Protein AF-A0A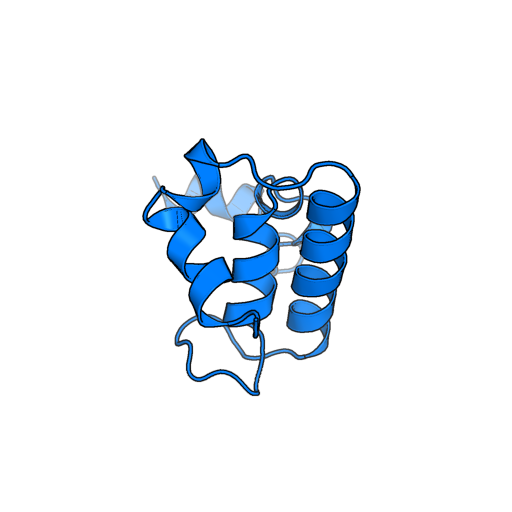2D0JLZ9-F1 (afdb_monomer_lite)

Foldseek 3Di:
DVVVVVVVQQDPNDRDLVPDPLLLPLLSLQVQLQCQDPVHPHDDDDRDNVSNVRSVVSSVVNCVVPNDDPVRCPDPSNVVVVVPDDD

Radius of gyration: 14.1 Å; chains: 1; bounding box: 31×35×32 Å

Structure (mmCIF, N/CA/C/O backbone):
data_AF-A0A2D0JLZ9-F1
#
_entry.id   AF-A0A2D0JLZ9-F1
#
loop_
_atom_site.group_PDB
_atom_site.id
_atom_site.type_symbol
_atom_site.label_atom_id
_atom_site.label_alt_id
_atom_site.label_comp_id
_atom_site.label_asym_id
_atom_site.label_entity_id
_atom_site.label_seq_id
_atom_site.pdbx_PDB_ins_code
_atom_site.Cartn_x
_atom_site.Cartn_y
_atom_site.Cartn_z
_atom_site.occupancy
_atom_site.B_iso_or_equiv
_atom_site.auth_seq_id
_atom_site.auth_comp_id
_atom_site.auth_asym_id
_atom_site.auth_atom_id
_atom_site.pdbx_PDB_model_num
ATOM 1 N N . MET A 1 1 ? -1.093 23.307 17.090 1.00 54.75 1 MET A N 1
ATOM 2 C CA . MET A 1 1 ? -1.743 23.471 15.767 1.00 54.75 1 MET A CA 1
ATOM 3 C C . MET A 1 1 ? -1.826 22.188 14.934 1.00 54.75 1 MET A C 1
ATOM 5 O O . MET A 1 1 ? -2.781 22.074 14.187 1.00 54.75 1 MET A O 1
ATOM 9 N N . VAL A 1 2 ? -0.928 21.200 15.071 1.00 57.50 2 VAL A N 1
ATOM 10 C CA . VAL A 1 2 ? -0.986 19.940 14.282 1.00 57.50 2 VAL A CA 1
ATOM 11 C C . VAL A 1 2 ? -2.229 19.079 14.585 1.00 57.50 2 VAL A C 1
ATOM 13 O O . VAL A 1 2 ? -2.799 18.470 13.686 1.00 57.50 2 VAL A O 1
ATOM 16 N N . VAL A 1 3 ? -2.708 19.092 15.834 1.00 57.47 3 VAL A N 1
ATOM 17 C CA . VAL A 1 3 ? -3.859 18.285 16.289 1.00 57.47 3 VAL A CA 1
ATOM 18 C C . VAL A 1 3 ? -5.180 18.692 15.612 1.00 57.47 3 VAL A C 1
ATOM 20 O O . VAL A 1 3 ? -5.994 17.837 15.286 1.00 57.47 3 VAL A O 1
ATOM 23 N N . LEU A 1 4 ? -5.380 19.988 15.340 1.00 61.44 4 LEU A N 1
ATOM 24 C CA . LEU A 1 4 ? -6.620 20.509 14.746 1.00 61.44 4 LEU A CA 1
ATOM 25 C C . LEU A 1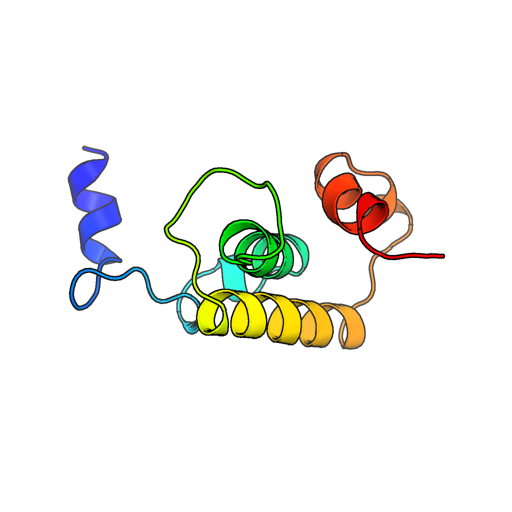 4 ? -6.818 20.064 13.290 1.00 61.44 4 LEU A C 1
ATOM 27 O O . LEU A 1 4 ? -7.950 19.838 12.879 1.00 61.44 4 LEU A O 1
ATOM 31 N N . HIS A 1 5 ? -5.734 19.914 12.525 1.00 61.31 5 HIS A N 1
ATOM 32 C CA . HIS A 1 5 ? -5.810 19.529 11.116 1.00 61.31 5 HIS A CA 1
ATOM 33 C C . HIS A 1 5 ? -6.081 18.028 10.934 1.00 61.31 5 HIS A C 1
ATOM 35 O O . HIS A 1 5 ? -6.925 17.650 10.129 1.00 61.31 5 HIS A O 1
ATOM 41 N N . LEU A 1 6 ? -5.421 17.167 11.719 1.00 61.66 6 LEU A N 1
ATOM 42 C CA . LEU A 1 6 ? -5.612 15.714 11.625 1.00 61.66 6 LEU A CA 1
ATOM 43 C C . LEU A 1 6 ? -7.009 15.279 12.091 1.00 61.66 6 LEU A C 1
ATOM 45 O O . LEU A 1 6 ? -7.592 14.376 11.499 1.00 61.66 6 LEU A O 1
ATOM 49 N N . ASN A 1 7 ? -7.593 15.965 13.077 1.00 65.12 7 ASN A N 1
ATOM 50 C CA . ASN A 1 7 ? -8.946 15.665 13.555 1.00 65.12 7 ASN A CA 1
ATOM 51 C C . ASN A 1 7 ? -10.034 15.875 12.488 1.00 65.12 7 ASN A C 1
ATOM 53 O O . ASN A 1 7 ? -11.076 15.239 12.566 1.00 65.12 7 ASN A O 1
ATOM 57 N N . GLN A 1 8 ? -9.803 16.725 11.480 1.00 65.94 8 GLN A N 1
ATOM 58 C CA . GLN A 1 8 ? -10.754 16.921 10.374 1.00 65.94 8 GLN A CA 1
ATOM 59 C C . GLN A 1 8 ? -10.823 15.712 9.429 1.00 65.94 8 GLN A C 1
ATOM 61 O O . GLN A 1 8 ? -11.802 15.551 8.706 1.00 65.94 8 GLN A O 1
ATOM 66 N N . LEU A 1 9 ? -9.779 14.879 9.421 1.00 68.88 9 LEU A N 1
ATOM 67 C CA . LEU A 1 9 ? -9.667 13.683 8.583 1.00 68.88 9 LEU A CA 1
ATOM 68 C C . LEU A 1 9 ? -10.008 12.396 9.346 1.00 68.88 9 LEU A C 1
ATOM 70 O O . LEU A 1 9 ? -10.090 11.329 8.739 1.00 68.88 9 LEU A O 1
ATOM 74 N N . LEU A 1 10 ? -10.192 12.498 10.663 1.00 75.00 10 LEU A N 1
ATOM 75 C CA . LEU A 1 10 ? -10.556 11.395 11.535 1.00 75.00 10 LEU A CA 1
ATOM 76 C C . LEU A 1 10 ? -12.078 11.213 11.496 1.00 75.00 10 LEU A C 1
ATOM 78 O O . LEU A 1 10 ? -12.824 12.054 11.994 1.00 75.00 10 LEU A O 1
ATOM 82 N N . ASN A 1 11 ? -12.543 10.113 10.912 1.00 72.81 11 ASN A N 1
ATOM 83 C CA . ASN A 1 11 ? -13.960 9.769 10.841 1.00 72.81 11 ASN A CA 1
ATOM 84 C C . ASN A 1 11 ? -14.212 8.518 11.685 1.00 72.81 11 ASN A C 1
ATOM 86 O O . ASN A 1 11 ? -13.526 7.519 11.505 1.00 72.81 11 ASN A O 1
ATOM 90 N N . ASN A 1 12 ? -15.162 8.560 12.623 1.00 75.88 12 ASN A N 1
ATOM 91 C CA . ASN A 1 12 ? -15.430 7.449 13.552 1.00 75.88 12 ASN A CA 1
ATOM 92 C C . ASN A 1 12 ? -14.170 6.906 14.261 1.00 75.88 12 ASN A C 1
ATOM 94 O O . ASN A 1 12 ? -14.040 5.707 14.484 1.00 75.88 12 ASN A O 1
ATOM 98 N N . ASN A 1 13 ? -13.245 7.800 14.626 1.00 77.25 13 ASN A N 1
ATOM 99 C CA . ASN A 1 13 ? -11.962 7.458 15.251 1.00 77.25 13 ASN A CA 1
ATOM 100 C C . ASN A 1 13 ? -11.000 6.646 14.355 1.00 77.25 13 ASN A C 1
ATOM 102 O O . ASN A 1 13 ? -10.028 6.080 14.853 1.00 77.25 13 ASN A O 1
ATOM 106 N N . GLU A 1 14 ? -11.227 6.633 13.040 1.00 77.94 14 GLU A N 1
ATOM 107 C CA . GLU A 1 14 ? -10.347 6.014 12.053 1.00 77.94 14 GLU A CA 1
ATOM 108 C C . GLU A 1 14 ? -9.967 6.980 10.922 1.00 77.94 14 GLU A C 1
ATOM 110 O O . GLU A 1 14 ? -10.712 7.888 10.546 1.00 77.94 14 GLU A O 1
ATOM 115 N N . PHE A 1 15 ? -8.777 6.768 10.358 1.00 81.00 15 PHE A N 1
ATOM 116 C CA . PHE A 1 15 ? -8.358 7.410 9.116 1.00 81.00 15 PHE A CA 1
ATOM 117 C C . PHE A 1 15 ? -8.691 6.483 7.950 1.00 81.00 15 PHE A C 1
ATOM 119 O O . PHE A 1 15 ? -8.073 5.432 7.780 1.00 81.00 15 PHE A O 1
ATOM 126 N N . GLU A 1 16 ? -9.685 6.869 7.156 1.00 86.81 16 GLU A N 1
ATOM 127 C CA . GLU A 1 16 ? -10.190 6.044 6.064 1.00 86.81 16 GLU A CA 1
ATOM 128 C C . GLU A 1 16 ? -9.222 6.047 4.871 1.00 86.81 16 GLU A C 1
ATOM 130 O O . GLU A 1 16 ? -8.975 7.082 4.244 1.00 86.81 16 GLU A O 1
ATOM 135 N N . PHE A 1 17 ? -8.684 4.872 4.535 1.00 89.94 17 PHE A N 1
ATOM 136 C CA . PHE A 1 17 ? -7.708 4.716 3.455 1.00 89.94 17 PHE A CA 1
ATOM 137 C C . PHE A 1 17 ? -8.247 5.193 2.105 1.00 89.94 17 PHE A C 1
ATOM 139 O O . PHE A 1 17 ? -7.607 6.001 1.436 1.00 89.94 17 PHE A O 1
ATOM 146 N N . THR A 1 18 ? -9.439 4.749 1.718 1.00 89.25 18 THR A N 1
ATOM 147 C CA . THR A 1 18 ? -10.046 4.995 0.397 1.00 89.25 18 THR A CA 1
ATOM 148 C C . THR A 1 18 ? -10.243 6.477 0.085 1.00 89.25 18 THR A C 1
ATOM 150 O O . THR A 1 18 ? -10.147 6.880 -1.073 1.00 89.25 18 THR A O 1
ATOM 153 N N . ARG A 1 19 ? -10.472 7.305 1.108 1.00 86.12 19 ARG A N 1
ATOM 154 C CA . ARG A 1 19 ? -10.668 8.758 0.971 1.00 86.12 19 ARG A CA 1
ATOM 155 C C . ARG A 1 19 ? -9.370 9.557 1.045 1.00 86.12 19 ARG A C 1
ATOM 157 O O . ARG A 1 19 ? -9.380 10.768 0.829 1.00 86.12 19 ARG A O 1
ATOM 164 N N . SER A 1 20 ? -8.259 8.903 1.363 1.00 86.81 20 SER A N 1
ATOM 165 C CA . SER A 1 20 ? -6.961 9.552 1.504 1.00 86.81 20 SER A CA 1
ATOM 166 C C . SER A 1 20 ? -6.273 9.767 0.152 1.00 86.81 20 SER A C 1
ATOM 168 O O . SER A 1 20 ? -6.448 9.011 -0.805 1.00 86.81 20 SER A O 1
ATOM 170 N N . SER A 1 21 ? -5.400 10.772 0.077 1.00 88.69 21 SER A N 1
ATOM 171 C CA . SER A 1 21 ? -4.568 11.010 -1.109 1.00 88.69 21 SER A CA 1
ATOM 172 C C . SER A 1 21 ? -3.499 9.932 -1.329 1.00 88.69 21 SER A C 1
ATOM 174 O O . SER A 1 21 ? -2.980 9.804 -2.440 1.00 88.69 21 SER A O 1
ATOM 176 N N . ILE A 1 22 ? -3.169 9.139 -0.303 1.00 89.50 22 ILE A N 1
ATOM 177 C CA . ILE A 1 22 ? -2.190 8.049 -0.408 1.00 89.50 22 ILE A CA 1
ATOM 178 C C . ILE A 1 22 ? -2.749 6.828 -1.153 1.00 89.50 22 ILE A C 1
ATOM 180 O O . ILE A 1 22 ? -1.993 6.150 -1.846 1.00 89.50 22 ILE A O 1
ATOM 184 N N . CYS A 1 23 ? -4.070 6.613 -1.110 1.00 92.88 23 CYS A N 1
ATOM 185 C CA . CYS A 1 23 ? -4.778 5.585 -1.889 1.00 92.88 23 CYS A CA 1
ATOM 186 C C . CYS A 1 23 ? -4.682 5.812 -3.411 1.00 92.88 23 CYS A C 1
ATOM 188 O O . CYS A 1 23 ? -4.878 4.900 -4.210 1.00 92.88 23 CYS A O 1
ATOM 190 N N . ASN A 1 24 ? -4.337 7.028 -3.841 1.00 93.75 24 ASN A N 1
ATOM 191 C CA . ASN A 1 24 ? -4.158 7.365 -5.256 1.00 93.75 24 ASN A CA 1
ATOM 192 C C . ASN A 1 24 ? -2.696 7.286 -5.720 1.00 93.75 24 ASN A C 1
ATOM 194 O O . ASN A 1 24 ? -2.391 7.624 -6.862 1.00 93.75 24 ASN A O 1
ATOM 198 N N . GLN A 1 25 ? -1.778 6.854 -4.852 1.00 91.88 25 GLN A N 1
ATOM 199 C CA . GLN A 1 25 ? -0.346 6.800 -5.138 1.00 91.88 25 GLN A CA 1
ATOM 200 C C . GLN A 1 25 ? 0.185 5.379 -4.947 1.00 91.88 25 GLN A C 1
ATOM 202 O O . GLN A 1 25 ? 0.087 4.818 -3.858 1.00 91.88 25 GLN A O 1
ATOM 207 N N . LYS A 1 26 ? 0.797 4.815 -6.000 1.00 92.62 26 LYS A N 1
ATOM 208 C CA . LYS A 1 26 ? 1.259 3.412 -6.073 1.00 92.62 26 LYS A CA 1
ATOM 209 C C . LYS A 1 26 ? 2.080 2.997 -4.849 1.00 92.62 26 LYS A C 1
ATOM 211 O O . LYS A 1 26 ? 1.735 2.036 -4.170 1.00 92.62 26 LYS A O 1
ATOM 216 N N . ILE A 1 27 ? 3.141 3.752 -4.537 1.00 91.19 27 ILE A N 1
ATOM 217 C CA . ILE A 1 27 ? 4.022 3.426 -3.405 1.00 91.19 27 ILE A CA 1
ATOM 218 C C . ILE A 1 27 ? 3.290 3.563 -2.081 1.00 91.19 27 ILE A C 1
ATOM 220 O O . ILE A 1 27 ? 3.483 2.735 -1.204 1.00 91.19 27 ILE A O 1
ATOM 224 N N . TYR A 1 28 ? 2.481 4.604 -1.898 1.00 92.00 28 TYR A N 1
ATOM 225 C CA . TYR A 1 28 ? 1.860 4.827 -0.597 1.00 92.00 28 TYR A CA 1
ATOM 226 C C . TYR A 1 28 ? 0.697 3.874 -0.338 1.00 92.00 28 TYR A C 1
ATOM 228 O O . TYR A 1 28 ? 0.478 3.498 0.808 1.00 92.00 28 TYR A O 1
ATOM 236 N N . SER A 1 29 ? 0.032 3.396 -1.389 1.00 94.50 29 SER A N 1
ATOM 237 C CA . SER A 1 29 ? -0.896 2.265 -1.299 1.00 94.50 29 SER A CA 1
ATOM 238 C C . SER A 1 29 ? -0.155 0.976 -0.932 1.00 94.50 29 SER A C 1
ATOM 240 O O . SER A 1 29 ? -0.571 0.263 -0.023 1.00 94.50 29 SER A O 1
ATOM 242 N N . PHE A 1 30 ? 1.008 0.723 -1.546 1.00 93.12 30 PHE A N 1
ATOM 243 C CA . PHE A 1 30 ? 1.852 -0.419 -1.181 1.00 93.12 30 PHE A CA 1
ATOM 244 C C . PHE A 1 30 ? 2.348 -0.327 0.269 1.00 93.12 30 PHE A C 1
ATOM 246 O O . PHE A 1 30 ? 2.274 -1.298 1.013 1.00 93.12 30 PHE A O 1
ATOM 253 N N . ALA A 1 31 ? 2.810 0.850 0.693 1.00 92.06 31 ALA A N 1
ATOM 254 C CA . ALA A 1 31 ? 3.252 1.107 2.056 1.00 92.06 31 ALA A CA 1
ATOM 255 C C . ALA A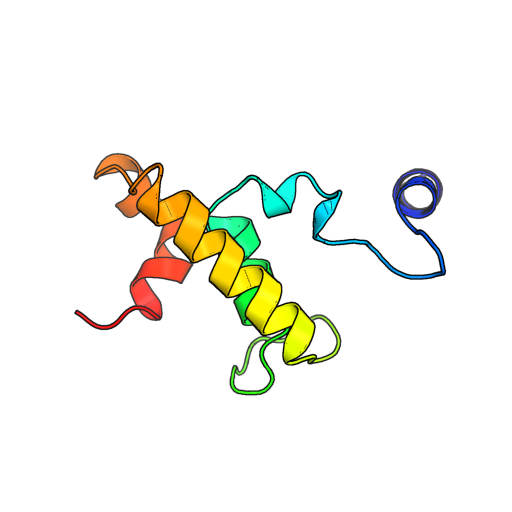 1 31 ? 2.100 0.947 3.058 1.00 92.06 31 ALA A C 1
ATOM 257 O O . ALA A 1 31 ? 2.296 0.360 4.116 1.00 92.06 31 ALA A O 1
ATOM 258 N N . TRP A 1 32 ? 0.887 1.397 2.726 1.00 93.94 32 TRP A N 1
ATOM 259 C CA . TRP A 1 32 ? -0.289 1.114 3.546 1.00 93.94 32 TRP A CA 1
ATOM 260 C C . TRP A 1 32 ? -0.450 -0.393 3.771 1.00 93.94 32 TRP A C 1
ATOM 262 O O . TRP A 1 32 ? -0.526 -0.834 4.918 1.00 93.94 32 TRP A O 1
ATOM 272 N N . GLY A 1 33 ? -0.400 -1.171 2.684 1.00 94.38 33 GLY A N 1
ATOM 273 C CA . GLY A 1 33 ? -0.432 -2.630 2.736 1.00 94.38 33 GLY A CA 1
ATOM 274 C C . GLY A 1 33 ? 0.641 -3.195 3.669 1.00 94.38 33 GLY A C 1
ATOM 275 O O . GLY A 1 33 ? 0.338 -3.825 4.680 1.00 94.38 33 GLY A O 1
ATOM 276 N N . LEU A 1 34 ? 1.898 -2.850 3.388 1.00 93.75 34 LEU A N 1
ATOM 277 C CA . LEU A 1 34 ? 3.086 -3.347 4.078 1.00 93.75 34 LEU A CA 1
ATOM 278 C C . LEU A 1 34 ? 3.082 -3.064 5.585 1.00 93.75 34 LEU A C 1
ATOM 280 O O . LEU A 1 34 ? 3.479 -3.915 6.381 1.00 93.75 34 LEU A O 1
ATOM 284 N N . TRP A 1 35 ? 2.658 -1.871 6.003 1.00 93.19 35 TRP A N 1
ATOM 285 C CA . TRP A 1 35 ? 2.659 -1.498 7.418 1.00 93.19 35 TRP A CA 1
ATOM 286 C C . TRP A 1 35 ? 1.515 -2.138 8.208 1.00 93.19 35 TRP A C 1
ATOM 288 O O . TRP A 1 35 ? 1.709 -2.415 9.395 1.00 93.19 35 TRP A O 1
ATOM 298 N N . HIS A 1 36 ? 0.377 -2.420 7.573 1.00 94.56 36 HIS A N 1
ATOM 299 C CA . HIS A 1 36 ? -0.741 -3.131 8.198 1.00 94.56 36 HIS A CA 1
ATOM 300 C C . HIS A 1 36 ? -0.602 -4.656 8.146 1.00 94.56 36 HIS A C 1
ATOM 302 O O . HIS A 1 36 ? -1.198 -5.339 8.975 1.00 94.56 36 HIS A O 1
ATOM 308 N N . ASP A 1 37 ? 0.219 -5.187 7.243 1.00 95.06 37 ASP A N 1
ATOM 309 C CA . ASP A 1 37 ? 0.414 -6.623 7.067 1.00 95.06 37 ASP A CA 1
ATOM 310 C C . ASP A 1 37 ? 0.975 -7.296 8.342 1.00 95.06 37 ASP A C 1
ATOM 312 O O . ASP A 1 37 ? 2.067 -6.920 8.800 1.00 95.06 37 ASP A O 1
ATOM 316 N N . PRO A 1 38 ? 0.243 -8.259 8.948 1.00 94.81 38 PRO A N 1
ATOM 317 C CA . PRO A 1 38 ? 0.707 -9.020 10.109 1.00 94.81 38 PRO A CA 1
ATOM 318 C C . PRO A 1 38 ? 1.933 -9.892 9.827 1.00 94.81 38 PRO A C 1
ATOM 320 O O . PRO A 1 38 ? 2.690 -10.187 10.752 1.00 94.81 38 PRO A O 1
ATOM 323 N N . ASP A 1 39 ? 2.132 -10.284 8.569 1.00 93.44 39 ASP A N 1
ATOM 324 C CA . ASP A 1 39 ? 3.214 -11.170 8.147 1.00 93.44 39 ASP A CA 1
ATOM 325 C C . ASP A 1 39 ? 4.528 -10.389 7.917 1.00 93.44 39 ASP A C 1
ATOM 327 O O . ASP A 1 39 ? 5.600 -10.977 7.753 1.00 93.44 39 ASP A O 1
ATOM 331 N N . THR A 1 40 ? 4.493 -9.049 7.989 1.00 89.12 40 THR A N 1
ATOM 332 C CA . THR A 1 40 ? 5.684 -8.197 7.872 1.00 89.12 40 THR A CA 1
ATOM 333 C C . THR A 1 40 ? 6.217 -7.743 9.227 1.00 89.12 40 THR A C 1
ATOM 335 O O . THR A 1 40 ? 5.500 -7.512 10.203 1.00 89.12 40 THR A O 1
ATOM 338 N N . ARG A 1 41 ? 7.529 -7.492 9.272 1.00 87.94 41 ARG A N 1
ATOM 339 C CA . ARG A 1 41 ? 8.211 -6.965 10.468 1.00 87.94 41 ARG A CA 1
ATOM 340 C C . ARG A 1 41 ? 8.098 -5.447 10.624 1.00 87.94 41 ARG A C 1
ATOM 342 O O . ARG A 1 41 ? 8.718 -4.890 11.534 1.00 87.94 41 ARG A O 1
ATOM 349 N N . GLN A 1 42 ? 7.352 -4.766 9.750 1.00 86.94 42 GLN A N 1
ATOM 350 C CA . GLN A 1 42 ? 7.279 -3.311 9.798 1.00 86.94 42 GLN A CA 1
ATOM 351 C C . GLN A 1 42 ? 6.568 -2.832 11.056 1.00 86.94 42 GLN A C 1
ATOM 353 O O . GLN A 1 42 ? 5.475 -3.292 11.386 1.00 86.94 42 GLN A O 1
ATOM 358 N N . ARG A 1 43 ? 7.211 -1.895 11.758 1.00 86.00 43 ARG A N 1
ATOM 359 C CA . ARG A 1 43 ? 6.665 -1.250 12.954 1.00 86.00 43 ARG A CA 1
ATOM 360 C C . ARG A 1 43 ? 5.834 -0.039 12.550 1.00 86.00 43 ARG A C 1
ATOM 362 O O . ARG A 1 43 ? 6.266 0.754 11.715 1.00 86.00 43 ARG A O 1
ATOM 369 N N . GLY A 1 44 ? 4.679 0.129 13.180 1.00 84.06 44 GLY A N 1
ATOM 370 C CA . GLY A 1 44 ? 3.808 1.274 12.953 1.00 84.06 44 GLY A CA 1
ATOM 371 C C . GLY A 1 44 ? 2.393 0.999 13.457 1.00 84.06 44 GLY A C 1
ATOM 372 O O . GLY A 1 44 ? 2.249 0.720 14.648 1.00 84.06 44 GLY A O 1
ATOM 373 N N . PRO A 1 45 ? 1.366 1.106 12.598 1.00 85.88 45 PRO A N 1
ATOM 374 C CA . PRO A 1 45 ? -0.021 0.954 13.011 1.00 85.88 45 PRO A CA 1
ATOM 375 C C . PRO A 1 45 ? -0.322 -0.469 13.496 1.00 85.88 45 PRO A C 1
ATOM 377 O O . PRO A 1 45 ? 0.458 -1.403 13.293 1.00 85.88 45 PRO A O 1
ATOM 380 N N . ALA A 1 46 ? -1.489 -0.626 14.126 1.00 89.62 46 ALA A N 1
ATOM 381 C CA . ALA A 1 46 ? -2.024 -1.943 14.433 1.00 89.62 46 ALA A CA 1
ATOM 382 C C . ALA A 1 46 ? -2.089 -2.797 13.158 1.00 89.62 46 ALA A C 1
ATOM 384 O O . ALA A 1 46 ? -2.504 -2.326 12.091 1.00 89.62 46 ALA A O 1
ATOM 385 N N . LYS A 1 47 ? -1.651 -4.050 13.291 1.00 93.06 47 LYS A N 1
ATOM 386 C CA . LYS A 1 47 ? -1.678 -5.022 12.205 1.00 93.06 47 LYS A CA 1
ATOM 387 C C . LYS A 1 47 ? -3.112 -5.448 11.937 1.00 93.06 47 LYS A C 1
ATOM 389 O O . LYS A 1 47 ? -3.852 -5.750 12.868 1.00 93.06 47 LYS A O 1
ATOM 394 N N . ASP A 1 48 ? -3.481 -5.442 10.667 1.00 95.25 48 ASP A N 1
ATOM 395 C CA . ASP A 1 48 ? -4.836 -5.671 10.193 1.00 95.25 48 ASP A CA 1
ATOM 396 C C . ASP A 1 48 ? -4.747 -6.213 8.762 1.00 95.25 48 ASP A C 1
ATOM 398 O O . ASP A 1 48 ? -4.297 -5.521 7.844 1.00 95.25 48 ASP A O 1
ATOM 402 N N . ARG A 1 49 ? -5.132 -7.481 8.588 1.00 95.50 49 ARG A N 1
ATOM 403 C CA . ARG A 1 49 ? -5.009 -8.186 7.308 1.00 95.50 49 ARG A CA 1
ATOM 404 C C . ARG A 1 49 ? -5.909 -7.579 6.228 1.00 95.50 49 ARG A C 1
ATOM 406 O O . ARG A 1 49 ? -5.492 -7.537 5.074 1.00 95.50 49 ARG A O 1
ATOM 413 N N . ASP A 1 50 ? -7.081 -7.068 6.587 1.00 95.62 50 ASP A N 1
ATOM 414 C CA . ASP A 1 50 ? -8.014 -6.484 5.620 1.00 95.62 50 ASP A CA 1
ATOM 415 C C . ASP A 1 50 ? -7.497 -5.122 5.145 1.00 95.62 50 ASP A C 1
ATOM 417 O O . ASP A 1 50 ? -7.480 -4.828 3.947 1.00 95.62 50 ASP A O 1
ATOM 421 N N . LYS A 1 51 ? -6.959 -4.307 6.065 1.00 94.25 51 LYS A N 1
ATOM 422 C CA . LYS A 1 51 ? -6.272 -3.053 5.703 1.00 94.25 51 LYS A CA 1
ATOM 423 C C . LYS A 1 51 ? -5.030 -3.321 4.857 1.00 94.25 51 LYS A C 1
ATOM 425 O O . LYS A 1 51 ? -4.775 -2.554 3.925 1.00 94.25 51 LYS A O 1
ATOM 430 N N . ALA A 1 52 ? -4.292 -4.393 5.145 1.00 95.50 52 ALA A N 1
ATOM 431 C CA . ALA A 1 52 ? -3.146 -4.802 4.343 1.00 95.50 52 ALA A CA 1
ATOM 432 C C . ALA A 1 52 ? -3.563 -5.133 2.899 1.00 95.50 52 ALA A C 1
ATOM 434 O O . ALA A 1 52 ? -3.013 -4.575 1.946 1.00 95.50 52 ALA A O 1
ATOM 435 N N . LEU A 1 53 ? -4.592 -5.975 2.749 1.00 96.19 53 LEU A N 1
ATOM 436 C CA . LEU A 1 53 ? -5.120 -6.394 1.453 1.00 96.19 53 LEU A CA 1
ATOM 437 C C . LEU A 1 53 ? -5.610 -5.200 0.627 1.00 96.19 53 LEU A C 1
ATOM 439 O O . LEU A 1 53 ? -5.190 -5.054 -0.518 1.00 96.19 53 LEU A O 1
ATOM 443 N N . ASN A 1 54 ? -6.379 -4.288 1.230 1.00 95.31 54 ASN A N 1
ATOM 444 C CA . ASN A 1 54 ? -6.850 -3.069 0.562 1.00 95.31 54 ASN A CA 1
ATOM 445 C C . ASN A 1 54 ? -5.693 -2.233 -0.014 1.00 95.31 54 ASN A C 1
ATOM 447 O O . ASN A 1 54 ? -5.783 -1.708 -1.126 1.00 95.31 54 ASN A O 1
ATOM 451 N N . GLY A 1 55 ? -4.589 -2.108 0.731 1.00 95.50 55 GLY A N 1
ATOM 452 C CA . GLY A 1 55 ? -3.398 -1.394 0.269 1.00 95.50 55 GLY A CA 1
ATOM 453 C C . GLY A 1 55 ? -2.718 -2.084 -0.914 1.00 95.50 55 GLY A C 1
ATOM 454 O O . GLY A 1 55 ? -2.404 -1.436 -1.917 1.00 95.50 55 GLY A O 1
ATOM 455 N N . TYR A 1 56 ? -2.520 -3.401 -0.823 1.00 95.69 56 TYR A N 1
ATOM 456 C CA . TYR A 1 56 ? -1.875 -4.186 -1.875 1.00 95.69 56 TYR A CA 1
ATOM 457 C C . TYR A 1 56 ? -2.707 -4.278 -3.155 1.00 95.69 56 TYR A C 1
ATOM 459 O O . TYR A 1 56 ? -2.162 -4.091 -4.244 1.00 95.69 56 TYR A O 1
ATOM 467 N N . GLU A 1 57 ? -4.015 -4.515 -3.049 1.00 96.12 57 GLU A N 1
ATOM 468 C CA . GLU A 1 57 ? -4.920 -4.543 -4.201 1.00 96.12 57 GLU A CA 1
ATOM 469 C C . GLU A 1 57 ? -4.904 -3.204 -4.931 1.00 96.12 57 GLU A C 1
ATOM 471 O O . GLU A 1 57 ? -4.704 -3.163 -6.148 1.00 96.12 57 GLU A O 1
ATOM 476 N N . ARG A 1 58 ? -4.987 -2.099 -4.183 1.00 96.81 58 ARG A N 1
ATOM 477 C CA . ARG A 1 58 ? -4.925 -0.763 -4.769 1.00 96.81 58 ARG A CA 1
ATOM 478 C C . ARG A 1 58 ? -3.576 -0.470 -5.418 1.00 96.81 58 ARG A C 1
ATOM 480 O O . ARG A 1 58 ? -3.521 0.095 -6.511 1.00 96.81 58 ARG A O 1
ATOM 487 N N . ALA A 1 59 ? -2.478 -0.865 -4.776 1.00 95.38 59 ALA A N 1
ATOM 488 C CA . ALA A 1 59 ? -1.148 -0.730 -5.358 1.00 95.38 59 ALA A CA 1
ATOM 489 C C . ALA A 1 59 ? -1.043 -1.497 -6.683 1.00 95.38 59 ALA A C 1
ATOM 491 O O . ALA A 1 59 ? -0.537 -0.948 -7.663 1.00 95.38 59 ALA A O 1
ATOM 492 N N . ARG A 1 60 ? -1.575 -2.727 -6.732 1.00 94.88 60 ARG A N 1
ATOM 493 C CA . ARG A 1 60 ? -1.628 -3.551 -7.944 1.00 94.88 60 ARG A CA 1
ATOM 494 C C . ARG A 1 60 ? -2.415 -2.857 -9.051 1.00 94.88 60 ARG A C 1
ATOM 496 O O . ARG A 1 60 ? -1.887 -2.723 -10.147 1.00 94.88 60 ARG A O 1
ATOM 503 N N . GLU A 1 61 ? -3.621 -2.364 -8.771 1.00 96.62 61 GLU A N 1
ATOM 504 C CA . GLU A 1 61 ? -4.436 -1.625 -9.749 1.00 96.62 61 GLU A CA 1
ATOM 505 C C . GLU A 1 61 ? -3.685 -0.431 -10.348 1.00 96.62 61 GLU A C 1
ATOM 507 O O . GLU A 1 61 ? -3.630 -0.267 -11.568 1.00 96.62 61 GLU A O 1
ATOM 512 N N . LEU A 1 62 ? -3.074 0.393 -9.492 1.00 94.75 62 LEU A N 1
ATOM 513 C CA . LEU A 1 62 ? -2.358 1.590 -9.925 1.00 94.75 62 LEU A CA 1
ATOM 514 C C . LEU A 1 62 ? -1.093 1.252 -10.726 1.00 94.75 62 LEU A C 1
ATOM 516 O O . LEU A 1 62 ? -0.744 1.994 -11.644 1.00 94.75 62 LEU A O 1
ATOM 520 N N . LEU A 1 63 ? -0.410 0.155 -10.386 1.00 92.19 63 LEU A N 1
ATOM 521 C CA . LEU A 1 63 ? 0.760 -0.337 -11.114 1.00 92.19 63 LEU A CA 1
ATOM 522 C C . LEU A 1 63 ? 0.388 -0.950 -12.462 1.00 92.19 63 LEU A C 1
ATOM 524 O O . LEU A 1 63 ? 1.101 -0.735 -13.437 1.00 92.19 63 LEU A O 1
ATOM 528 N N . THR A 1 64 ? -0.729 -1.673 -12.539 1.00 93.50 64 THR A N 1
ATOM 529 C CA . THR A 1 64 ? -1.246 -2.202 -13.805 1.00 93.50 64 THR A CA 1
ATOM 530 C C . THR A 1 64 ? -1.676 -1.070 -14.736 1.00 93.50 64 THR A C 1
ATOM 532 O O . THR A 1 64 ? -1.336 -1.092 -15.915 1.00 93.50 64 THR A O 1
ATOM 535 N N . ALA A 1 65 ? -2.387 -0.064 -14.218 1.00 95.50 65 ALA A N 1
ATOM 536 C CA . ALA A 1 65 ? -2.839 1.078 -15.013 1.00 95.50 65 ALA A CA 1
ATOM 537 C C . ALA A 1 65 ? -1.683 1.993 -15.446 1.00 95.50 65 ALA A C 1
ATOM 539 O O . ALA A 1 65 ? -1.711 2.577 -16.527 1.00 95.50 65 ALA A O 1
ATOM 540 N N . ASN A 1 66 ? -0.673 2.141 -14.592 1.00 92.69 66 ASN A N 1
ATOM 541 C CA . ASN A 1 66 ? 0.494 2.962 -14.856 1.00 92.69 66 ASN A CA 1
ATOM 542 C C . ASN A 1 66 ? 1.723 2.283 -14.226 1.00 92.69 66 ASN A C 1
ATOM 544 O O . ASN A 1 66 ? 1.962 2.439 -13.029 1.00 92.69 66 ASN A O 1
ATOM 548 N N . PRO A 1 67 ? 2.521 1.526 -14.988 1.00 90.06 67 PRO A N 1
ATO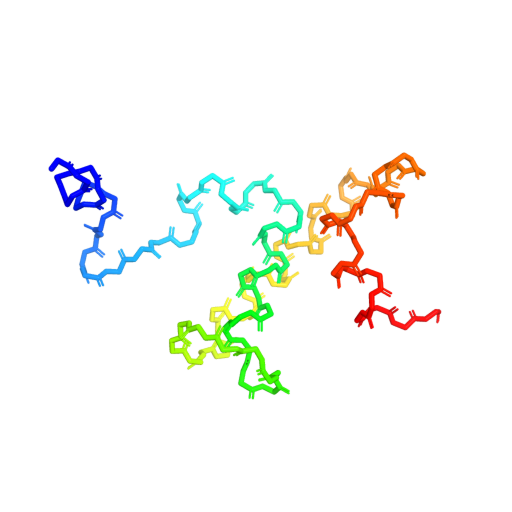M 549 C CA . PRO A 1 67 ? 3.748 0.922 -14.473 1.00 90.06 67 PRO A CA 1
ATOM 550 C C . PRO A 1 67 ? 4.761 1.971 -13.987 1.00 90.06 67 PRO A C 1
ATOM 552 O O . PRO A 1 67 ? 4.606 3.171 -14.226 1.00 90.06 67 PRO A O 1
ATOM 555 N N . PHE A 1 68 ? 5.805 1.548 -13.272 1.00 85.00 68 PHE A N 1
ATOM 556 C CA . PHE A 1 68 ? 6.909 2.456 -12.951 1.00 85.00 68 PHE A CA 1
ATOM 557 C C . PHE A 1 68 ? 7.779 2.712 -14.181 1.00 85.00 68 PHE A C 1
ATOM 559 O O . PHE A 1 68 ? 8.138 1.795 -14.918 1.00 85.00 68 PHE A O 1
ATOM 566 N N . THR A 1 69 ? 8.187 3.962 -14.357 1.00 87.06 69 THR A N 1
ATOM 567 C CA . THR A 1 69 ? 9.246 4.338 -15.293 1.00 87.06 69 THR A CA 1
ATOM 568 C C . THR A 1 69 ? 10.619 3.937 -14.746 1.00 87.06 69 THR A C 1
ATOM 570 O O . THR A 1 69 ? 10.826 3.816 -13.536 1.00 87.06 69 THR A O 1
ATOM 573 N N . ALA A 1 70 ? 11.613 3.803 -15.629 1.00 81.56 70 ALA A N 1
ATOM 574 C CA . ALA A 1 70 ? 12.994 3.518 -15.223 1.00 81.56 70 ALA A CA 1
ATOM 575 C C . ALA A 1 70 ? 13.557 4.569 -14.244 1.00 81.56 70 ALA A C 1
ATOM 577 O O . ALA A 1 70 ? 14.325 4.235 -13.344 1.00 81.56 70 ALA A O 1
ATOM 578 N N . ARG A 1 71 ? 13.133 5.833 -14.388 1.00 82.06 71 ARG A N 1
ATOM 579 C CA . ARG A 1 71 ? 13.506 6.926 -13.482 1.00 82.06 71 ARG A CA 1
ATOM 580 C C . ARG A 1 71 ? 12.929 6.727 -12.083 1.00 82.06 71 ARG A C 1
ATOM 582 O O . ARG A 1 71 ? 13.639 6.943 -11.107 1.00 82.06 71 ARG A O 1
ATOM 589 N N . GLU A 1 72 ? 11.663 6.328 -11.984 1.00 80.38 72 GLU A N 1
ATOM 590 C CA . GLU A 1 72 ? 11.004 6.073 -10.698 1.00 80.38 72 GLU A CA 1
ATOM 591 C C . GLU A 1 72 ? 11.653 4.894 -9.976 1.00 80.38 72 GLU A C 1
ATOM 593 O O . GLU A 1 72 ? 12.005 5.022 -8.810 1.00 80.38 72 GLU A O 1
ATOM 598 N N . LEU A 1 73 ? 11.941 3.794 -10.678 1.00 75.25 73 LEU A N 1
ATOM 599 C CA . LEU A 1 73 ? 12.622 2.629 -10.095 1.00 75.25 73 LEU A CA 1
ATOM 600 C C . LEU A 1 73 ? 14.024 2.935 -9.535 1.00 75.25 73 LEU A C 1
ATOM 602 O O . LEU A 1 73 ? 14.528 2.174 -8.709 1.00 75.25 73 LEU A O 1
ATOM 606 N N . GLY A 1 74 ? 14.656 4.023 -9.983 1.00 73.00 74 GLY A N 1
ATOM 607 C CA . GLY A 1 74 ? 15.942 4.499 -9.471 1.00 73.00 74 GLY A CA 1
ATOM 608 C C . GLY A 1 74 ? 15.850 5.375 -8.215 1.00 73.00 74 GLY A C 1
ATOM 609 O O . GLY A 1 74 ? 16.884 5.703 -7.639 1.00 73.00 74 GLY A O 1
ATOM 610 N N . GLY A 1 75 ? 14.650 5.781 -7.788 1.00 76.62 75 GLY A N 1
ATOM 611 C CA . GLY A 1 75 ? 14.456 6.638 -6.616 1.00 76.62 75 GLY A CA 1
ATOM 612 C C . GLY A 1 75 ? 14.423 5.860 -5.295 1.00 76.62 75 GLY A C 1
ATOM 613 O O . GLY A 1 75 ? 13.814 4.795 -5.211 1.00 76.62 75 GLY A O 1
ATOM 614 N N . GLU A 1 76 ? 15.002 6.419 -4.225 1.00 68.88 76 GLU A N 1
ATOM 615 C CA . GLU A 1 76 ? 15.098 5.740 -2.915 1.00 68.88 76 GLU A CA 1
ATOM 616 C C . GLU A 1 76 ? 13.722 5.362 -2.335 1.00 68.88 76 GLU A C 1
ATOM 618 O O . GLU A 1 76 ? 13.560 4.281 -1.773 1.00 68.88 76 GLU A O 1
ATOM 623 N N . THR A 1 77 ? 12.692 6.189 -2.549 1.00 65.38 77 THR A N 1
ATOM 624 C CA . THR A 1 77 ? 11.305 5.901 -2.133 1.00 65.38 77 THR A CA 1
ATOM 625 C C . THR A 1 77 ? 10.735 4.647 -2.810 1.00 65.38 77 THR A C 1
ATOM 627 O O . THR A 1 77 ? 9.955 3.911 -2.211 1.00 65.38 77 THR A O 1
ATOM 630 N N . TYR A 1 78 ? 11.153 4.370 -4.045 1.00 64.38 78 TYR A N 1
ATOM 631 C CA . TYR A 1 78 ? 10.685 3.246 -4.862 1.00 64.38 78 TYR A CA 1
ATOM 632 C C . TYR A 1 78 ? 11.482 1.964 -4.589 1.00 64.38 78 TYR A C 1
ATOM 634 O O . TYR A 1 78 ? 11.080 0.872 -4.993 1.00 64.38 78 TYR A O 1
ATOM 642 N N . ARG A 1 79 ? 12.581 2.069 -3.832 1.00 64.94 79 ARG A N 1
ATOM 643 C CA . ARG A 1 79 ? 13.405 0.927 -3.429 1.00 64.94 79 ARG A CA 1
ATOM 644 C C . ARG A 1 79 ? 12.695 0.006 -2.434 1.00 64.94 79 ARG A C 1
ATOM 646 O O . ARG A 1 79 ? 13.034 -1.171 -2.357 1.00 64.94 79 ARG A O 1
ATOM 653 N N . ILE A 1 80 ? 11.683 0.520 -1.727 1.00 64.62 80 ILE A N 1
ATOM 654 C CA . ILE A 1 80 ? 10.799 -0.261 -0.847 1.00 64.62 80 ILE A CA 1
ATOM 655 C C . ILE A 1 80 ? 10.017 -1.304 -1.661 1.00 64.62 80 ILE A C 1
ATOM 657 O O . ILE A 1 80 ? 9.950 -2.455 -1.254 1.00 64.62 80 ILE A O 1
ATOM 661 N N . ALA A 1 81 ? 9.503 -0.937 -2.840 1.00 58.62 81 ALA A N 1
ATOM 662 C CA . ALA A 1 81 ? 8.799 -1.876 -3.717 1.00 58.62 81 ALA A CA 1
ATOM 663 C C . ALA A 1 81 ? 9.753 -2.909 -4.347 1.00 58.62 81 ALA A C 1
ATOM 665 O O . ALA A 1 81 ? 9.403 -4.073 -4.486 1.00 58.62 81 ALA A O 1
ATOM 666 N N . ARG A 1 82 ? 10.988 -2.508 -4.680 1.00 56.25 82 ARG A N 1
ATOM 667 C CA . ARG A 1 82 ? 12.000 -3.401 -5.279 1.00 56.25 82 ARG A CA 1
ATOM 668 C C . ARG A 1 82 ? 12.537 -4.485 -4.343 1.00 56.25 82 ARG A C 1
ATOM 670 O O . ARG A 1 82 ? 13.079 -5.464 -4.829 1.00 56.25 82 ARG A O 1
ATOM 677 N N . ARG A 1 83 ? 12.484 -4.281 -3.024 1.00 59.47 83 ARG A N 1
ATOM 678 C CA . ARG A 1 83 ? 13.025 -5.242 -2.045 1.00 59.47 83 ARG A CA 1
ATOM 679 C C . ARG A 1 83 ? 12.089 -6.413 -1.757 1.00 59.47 83 ARG A C 1
ATOM 681 O O . ARG A 1 83 ? 12.562 -7.427 -1.266 1.00 59.47 83 ARG A O 1
ATOM 688 N N . GLU A 1 84 ? 10.802 -6.254 -2.053 1.00 56.81 84 GLU A N 1
ATOM 689 C CA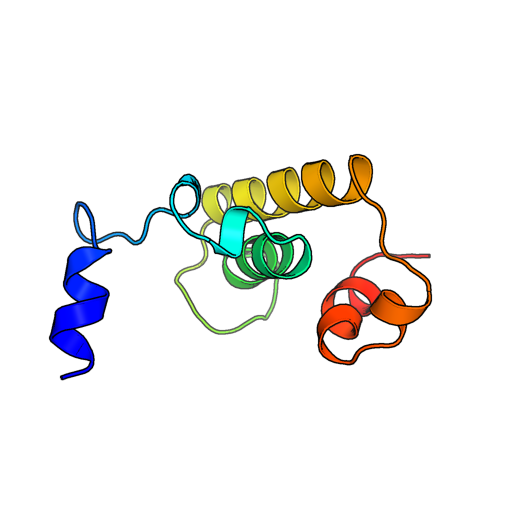 . GLU A 1 84 ? 9.743 -7.176 -1.622 1.00 56.81 84 GLU A CA 1
ATOM 690 C C . GLU A 1 84 ? 9.025 -7.862 -2.800 1.00 56.81 84 GLU A C 1
ATOM 692 O O . GLU A 1 84 ? 8.226 -8.768 -2.584 1.00 56.81 84 GLU A O 1
ATOM 697 N N . ILE A 1 85 ? 9.296 -7.453 -4.047 1.00 46.03 85 ILE A N 1
ATOM 698 C CA . ILE A 1 85 ? 8.787 -8.124 -5.251 1.00 46.03 85 ILE A CA 1
ATOM 699 C C . ILE A 1 85 ? 9.907 -9.043 -5.771 1.00 46.03 85 ILE A C 1
ATOM 701 O O . ILE A 1 85 ? 10.955 -8.513 -6.145 1.00 46.03 85 ILE A O 1
ATOM 705 N N . PRO A 1 86 ? 9.736 -10.381 -5.758 1.00 38.81 86 PRO A N 1
ATOM 706 C CA . PRO A 1 86 ? 10.725 -11.298 -6.318 1.00 38.81 86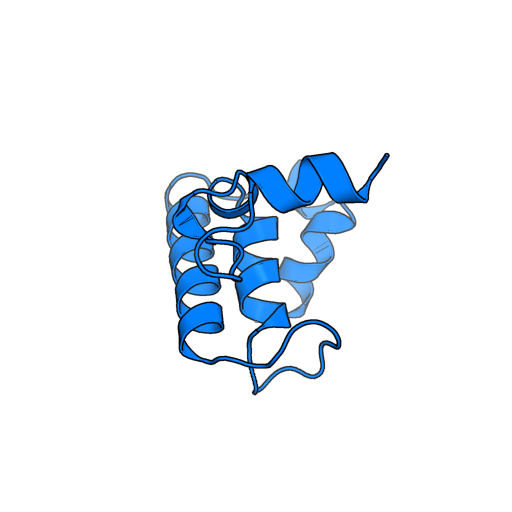 PRO A CA 1
ATOM 707 C C . PRO A 1 86 ? 10.862 -11.109 -7.837 1.00 38.81 86 PRO A C 1
ATOM 709 O O . PRO A 1 86 ? 9.890 -10.722 -8.489 1.00 38.81 86 PRO A O 1
ATOM 712 N N . ASP A 1 87 ? 12.074 -11.365 -8.346 1.00 44.53 87 ASP A N 1
ATOM 713 C CA . ASP A 1 87 ? 12.452 -11.268 -9.768 1.00 44.53 87 ASP A CA 1
ATOM 714 C C . ASP A 1 87 ? 11.540 -12.080 -10.708 1.00 44.53 87 ASP A C 1
ATOM 716 O O . ASP A 1 87 ? 11.156 -13.220 -10.343 1.00 44.53 87 ASP A O 1
#

pLDDT: mean 82.16, std 14.69, range [38.81, 96.81]

Sequence (87 aa):
MVVLHLNQLLNNNEFEFTRSSICNQKIYSFAWGLWHDPDTRQRGPAKDRDKALNGYERARELLTANPFTARELGGETYRIARREIPD

Secondary structure (DSSP, 8-state):
-HHHHHTTTEETTEE-STTSGGGGSHHHHHHHHHHH-TTS---SSPP-HHHHHHHHHHHHHHHHHSPPPHHHHTSGGGHHHHHHS--